Protein AF-A0A7C3DAS6-F1 (afdb_monomer)

Sequence (60 aa):
MADIGKINRLRVKSENAYGFVLDGESLGEVFLSNKQAKRDVRVNSLVDVFIYIDSNEKLV

Radius of gyration: 10.67 Å; Cα contacts (8 Å, |Δi|>4): 113; chains: 1; bounding box: 26×23×29 Å

Mean predicted aligned error: 4.91 Å

Solvent-accessible surface area (backbone atoms only — not comparable to full-atom values): 3617 Å² total; per-residue (Å²): 127,60,52,78,78,34,78,31,80,29,39,26,72,39,73,58,101,64,26,35,37,25,51,28,64,90,69,42,78,34,54,46,42,59,89,74,52,64,92,86,78,51,68,73,37,76,44,82,43,68,32,43,76,44,98,81,79,45,74,68

Nearest PDB structures (foldseek):
  2khj-assembly1_A  TM=6.221E-01  e=4.044E-02  Escherichia coli
  8pil-assembly1_F  TM=6.958E-01  e=1.215E-01  Escherichia coli
  7ubn-assembly1_N  TM=8.325E-01  e=3.653E-01  Escherichia coli
  4q66-assembly2_J  TM=7.236E-01  e=3.653E-01  Saccharomyces cerevisiae R008
  4q66-assembly1_A  TM=7.226E-01  e=6.731E-01  Saccharomyces cerevisiae R008

pLDDT: mean 86.97, std 10.3, range [56.56, 96.25]

Foldseek 3Di:
DADAQAWDWWAFQDADPFFTWTQRPVVGIATDGPVRDDPPDDHGDIDTDHWHQDPVRDID

Structure (mmCIF, N/CA/C/O backbone):
data_AF-A0A7C3DAS6-F1
#
_entry.id   AF-A0A7C3DAS6-F1
#
loop_
_atom_site.group_PDB
_atom_site.id
_atom_site.type_symbol
_atom_site.label_atom_id
_atom_site.label_alt_id
_atom_site.label_comp_id
_atom_site.label_asym_id
_atom_site.label_entity_id
_atom_site.label_seq_id
_atom_site.pdbx_PDB_ins_code
_atom_site.Cartn_x
_atom_site.Cartn_y
_atom_site.Cartn_z
_atom_site.occupancy
_atom_site.B_iso_or_equiv
_atom_site.auth_seq_id
_atom_site.auth_comp_id
_atom_site.auth_asym_id
_atom_site.auth_atom_id
_atom_site.pdbx_PDB_model_num
ATOM 1 N N . MET A 1 1 ? -12.234 6.685 -4.514 1.00 74.19 1 MET A N 1
ATOM 2 C CA . MET A 1 1 ? -11.987 7.281 -3.186 1.00 74.19 1 MET A CA 1
ATOM 3 C C . MET A 1 1 ? -11.556 6.157 -2.280 1.00 74.19 1 MET A C 1
ATOM 5 O O . MET A 1 1 ? -12.296 5.184 -2.178 1.00 74.19 1 MET A O 1
ATOM 9 N N . ALA A 1 2 ? -10.362 6.245 -1.701 1.00 83.50 2 ALA A N 1
ATOM 10 C CA . ALA A 1 2 ? -9.908 5.264 -0.726 1.00 83.50 2 ALA A CA 1
ATOM 11 C C . ALA A 1 2 ? -10.616 5.489 0.623 1.00 83.50 2 ALA A C 1
ATOM 13 O O . ALA A 1 2 ? -10.688 6.620 1.103 1.00 83.50 2 ALA A O 1
ATOM 14 N N . ASP A 1 3 ? -11.124 4.415 1.223 1.00 87.19 3 ASP A N 1
ATOM 15 C CA . ASP A 1 3 ? -11.880 4.418 2.475 1.00 87.19 3 ASP A CA 1
ATOM 16 C C . ASP A 1 3 ? -11.092 3.740 3.604 1.00 87.19 3 ASP A C 1
ATOM 18 O O . ASP A 1 3 ? -10.634 2.601 3.478 1.00 87.19 3 ASP A O 1
ATOM 22 N N . ILE A 1 4 ? -11.005 4.400 4.756 1.00 89.44 4 ILE A N 1
ATOM 23 C CA . ILE A 1 4 ? -10.418 3.817 5.968 1.00 89.44 4 ILE A CA 1
ATOM 24 C C . ILE A 1 4 ? -11.346 2.718 6.512 1.00 89.44 4 ILE A C 1
ATOM 26 O O . ILE A 1 4 ? -12.570 2.853 6.501 1.00 89.44 4 ILE A O 1
ATOM 30 N N . GLY A 1 5 ? -10.765 1.619 6.997 1.00 89.81 5 GLY A N 1
ATOM 31 C CA . GLY A 1 5 ? -11.497 0.474 7.540 1.00 89.81 5 GLY A CA 1
ATOM 32 C C . GLY A 1 5 ? -12.087 -0.453 6.473 1.00 89.81 5 GLY A C 1
ATOM 33 O O . GLY A 1 5 ? -12.931 -1.292 6.789 1.00 89.81 5 GLY A O 1
ATOM 34 N N . LYS A 1 6 ? -11.663 -0.313 5.210 1.00 91.62 6 LYS A N 1
ATOM 35 C CA . LYS A 1 6 ? -12.080 -1.159 4.084 1.00 91.62 6 LYS A CA 1
ATOM 36 C C . LYS A 1 6 ? -10.881 -1.622 3.262 1.00 91.62 6 LYS A C 1
ATOM 38 O O . LYS A 1 6 ? -9.776 -1.090 3.371 1.00 91.62 6 LYS A O 1
ATOM 43 N N . ILE A 1 7 ? -11.125 -2.626 2.421 1.00 92.19 7 ILE A N 1
ATOM 44 C CA . ILE A 1 7 ? -10.191 -3.018 1.365 1.00 92.19 7 ILE A CA 1
ATOM 45 C C . ILE A 1 7 ? -10.331 -2.026 0.211 1.00 92.19 7 ILE A C 1
ATOM 47 O O . ILE A 1 7 ? -11.429 -1.810 -0.299 1.00 92.19 7 ILE A O 1
ATOM 51 N N . ASN A 1 8 ? -9.206 -1.463 -0.208 1.00 92.69 8 ASN A N 1
ATOM 52 C CA . ASN A 1 8 ? -9.081 -0.503 -1.290 1.00 92.69 8 ASN A CA 1
ATOM 53 C C . ASN A 1 8 ? -8.161 -1.060 -2.364 1.00 92.69 8 ASN A C 1
ATOM 55 O O . ASN A 1 8 ? -7.134 -1.662 -2.056 1.00 92.69 8 ASN A O 1
ATOM 59 N N . ARG A 1 9 ? -8.504 -0.813 -3.625 1.00 94.25 9 ARG A N 1
ATOM 60 C CA . ARG A 1 9 ? -7.655 -1.158 -4.762 1.00 94.25 9 ARG A CA 1
ATOM 61 C C . ARG A 1 9 ? -6.840 0.059 -5.170 1.00 94.25 9 ARG A C 1
ATOM 63 O O . ARG A 1 9 ? -7.371 0.943 -5.835 1.00 94.25 9 ARG A O 1
ATOM 70 N N . LEU A 1 10 ? -5.569 0.096 -4.784 1.00 94.81 10 LEU A N 1
ATOM 71 C CA . LEU A 1 10 ? -4.693 1.246 -5.014 1.00 94.81 10 LEU A CA 1
ATOM 72 C C . LEU A 1 10 ? -3.595 0.929 -6.028 1.00 94.81 10 LEU A C 1
ATOM 74 O O . LEU A 1 10 ? -3.154 -0.215 -6.154 1.00 94.81 10 LEU A O 1
ATOM 78 N N . ARG A 1 11 ? -3.134 1.956 -6.750 1.00 95.25 11 ARG A N 1
ATOM 79 C CA . ARG A 1 11 ? -2.023 1.836 -7.702 1.00 95.25 11 ARG A CA 1
ATOM 80 C C . ARG A 1 11 ? -0.690 2.087 -7.009 1.00 95.25 11 ARG A C 1
ATOM 82 O O . ARG A 1 11 ? -0.535 3.077 -6.305 1.00 95.25 11 ARG A O 1
ATOM 89 N N . VAL A 1 12 ? 0.298 1.244 -7.288 1.00 95.44 12 VAL A N 1
ATOM 90 C CA . VAL A 1 12 ? 1.687 1.462 -6.869 1.00 95.44 12 VAL A CA 1
ATOM 91 C C . VAL A 1 12 ? 2.302 2.595 -7.693 1.00 95.44 12 VAL A C 1
ATOM 93 O O . VAL A 1 12 ? 2.467 2.454 -8.906 1.00 95.44 12 VAL A O 1
ATOM 96 N N . LYS A 1 13 ? 2.669 3.702 -7.043 1.00 96.25 13 LYS A N 1
ATOM 97 C CA . LYS A 1 13 ? 3.358 4.842 -7.669 1.00 96.25 13 LYS A CA 1
ATOM 98 C C . LYS A 1 13 ? 4.864 4.630 -7.749 1.00 96.25 13 LYS A C 1
ATOM 100 O O . LYS A 1 13 ? 5.479 4.989 -8.748 1.00 96.25 13 LYS A O 1
ATOM 105 N N . SER A 1 14 ? 5.457 4.065 -6.702 1.00 94.88 14 SER A N 1
ATOM 106 C CA . SER A 1 14 ? 6.898 3.828 -6.618 1.00 94.88 14 SER A CA 1
ATOM 107 C C . SER A 1 14 ? 7.222 2.695 -5.646 1.00 94.88 14 SER A C 1
ATOM 109 O O . SER A 1 14 ? 6.385 2.278 -4.844 1.00 94.88 14 SER A O 1
ATOM 111 N N . GLU A 1 15 ? 8.448 2.190 -5.733 1.00 94.06 15 GLU A N 1
ATOM 112 C CA . GLU A 1 15 ? 8.998 1.184 -4.828 1.00 94.06 15 GLU A CA 1
ATOM 113 C C . GLU A 1 15 ? 10.386 1.617 -4.345 1.00 94.06 15 GLU A C 1
ATOM 115 O O . GLU A 1 15 ? 11.108 2.338 -5.039 1.00 94.06 15 GLU A O 1
ATOM 120 N N . ASN A 1 16 ? 10.757 1.200 -3.140 1.00 91.56 16 ASN A N 1
ATOM 121 C CA . ASN A 1 16 ? 12.091 1.383 -2.583 1.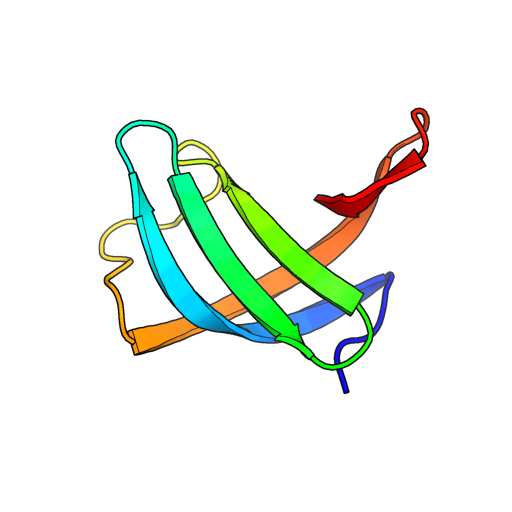00 91.56 16 ASN A CA 1
ATOM 122 C C . ASN A 1 16 ? 12.509 0.138 -1.779 1.00 91.56 16 ASN A C 1
ATOM 124 O O . ASN A 1 16 ? 11.775 -0.844 -1.687 1.00 91.56 16 ASN A O 1
ATOM 128 N N . ALA A 1 17 ? 13.693 0.177 -1.162 1.00 90.69 17 ALA A N 1
ATOM 129 C CA . ALA A 1 17 ? 14.224 -0.952 -0.392 1.00 90.69 17 ALA A CA 1
ATOM 130 C C . ALA A 1 17 ? 13.334 -1.394 0.794 1.00 90.69 17 ALA A C 1
ATOM 132 O O . ALA A 1 17 ? 13.489 -2.507 1.298 1.00 90.69 17 ALA A O 1
ATOM 133 N N . TYR A 1 18 ? 12.406 -0.547 1.244 1.00 89.81 18 TYR A N 1
ATOM 134 C CA . TYR A 1 18 ? 11.569 -0.768 2.423 1.00 89.81 18 TYR A CA 1
ATOM 135 C C . TYR A 1 18 ? 10.108 -1.109 2.090 1.00 89.81 18 TYR A C 1
ATOM 137 O O . TYR A 1 18 ? 9.413 -1.677 2.940 1.00 89.81 18 TYR A O 1
ATOM 145 N N . GLY A 1 19 ? 9.634 -0.801 0.881 1.00 92.94 19 GLY A N 1
ATOM 146 C CA . GLY A 1 19 ? 8.244 -1.028 0.501 1.00 92.94 19 GLY A CA 1
ATOM 147 C C . GLY A 1 19 ? 7.805 -0.293 -0.759 1.00 92.94 19 GLY A C 1
ATOM 148 O O . GLY A 1 19 ? 8.611 0.118 -1.593 1.00 92.94 19 GLY A O 1
ATOM 149 N N . PHE A 1 20 ? 6.494 -0.112 -0.854 1.00 94.94 20 PHE A N 1
ATOM 150 C CA . PHE A 1 20 ? 5.790 0.466 -1.988 1.00 94.94 20 PHE A CA 1
ATOM 151 C C . PHE A 1 20 ? 4.995 1.687 -1.539 1.00 94.94 20 PHE A C 1
ATOM 153 O O . PHE A 1 20 ? 4.346 1.663 -0.494 1.00 94.94 20 PHE A O 1
ATOM 160 N N . VAL A 1 21 ? 5.015 2.739 -2.349 1.00 94.75 21 VAL A N 1
ATOM 161 C CA . VAL A 1 21 ? 4.141 3.900 -2.171 1.00 94.75 21 VAL A CA 1
ATOM 162 C C . VAL A 1 21 ? 2.940 3.730 -3.085 1.00 94.75 21 VAL A C 1
ATOM 164 O O . VAL A 1 21 ? 3.090 3.546 -4.297 1.00 94.75 21 VAL A O 1
ATOM 167 N N . LEU A 1 22 ? 1.749 3.778 -2.504 1.00 95.06 22 LEU A N 1
ATOM 168 C CA . LEU A 1 22 ? 0.474 3.636 -3.189 1.00 95.06 22 LEU A CA 1
ATOM 169 C C . LEU A 1 22 ? -0.209 4.998 -3.323 1.00 95.06 22 LEU A C 1
ATOM 171 O O . LEU A 1 22 ? -0.109 5.848 -2.438 1.00 95.06 22 LEU A O 1
ATOM 175 N N . ASP A 1 23 ? -0.928 5.185 -4.424 1.00 94.81 23 ASP A N 1
ATOM 176 C CA . ASP A 1 23 ? -1.831 6.318 -4.605 1.00 94.81 23 ASP A CA 1
ATOM 177 C C . ASP A 1 23 ? -3.109 6.088 -3.788 1.00 94.81 23 ASP A C 1
ATOM 179 O O . ASP A 1 23 ? -3.967 5.305 -4.193 1.00 94.81 23 ASP A O 1
ATOM 183 N N . GLY A 1 24 ? -3.207 6.722 -2.619 1.00 92.00 24 GLY A N 1
ATOM 184 C CA . GLY A 1 24 ? -4.375 6.694 -1.737 1.00 92.00 24 GLY A CA 1
ATOM 185 C C . GLY A 1 24 ? -5.436 7.736 -2.087 1.00 92.00 24 GLY A C 1
ATOM 186 O O . GLY A 1 24 ? -6.341 7.972 -1.285 1.00 92.00 24 GLY A O 1
ATOM 187 N N . GLU A 1 25 ? -5.347 8.371 -3.258 1.00 89.56 25 GLU A N 1
ATOM 188 C CA . GLU A 1 25 ? -6.275 9.401 -3.718 1.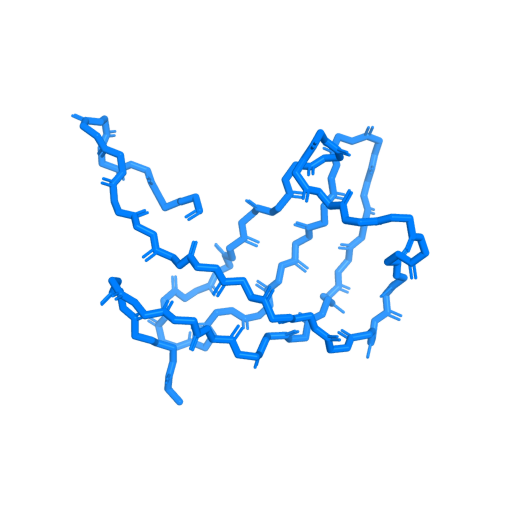00 89.56 25 GLU A CA 1
ATOM 189 C C . GLU A 1 25 ? -6.443 10.534 -2.680 1.00 89.56 25 GLU A C 1
ATOM 191 O O . GLU A 1 25 ? -5.495 11.253 -2.367 1.00 89.56 25 GLU A O 1
ATOM 196 N N . SER A 1 26 ? -7.642 10.696 -2.107 1.00 89.38 26 SER A N 1
ATOM 197 C CA . SER A 1 26 ? -7.948 11.701 -1.083 1.00 89.38 26 SER A CA 1
ATOM 198 C C . SER A 1 26 ? -7.212 11.489 0.242 1.00 89.38 26 SER A C 1
ATOM 200 O O . SER A 1 26 ? -7.134 12.422 1.035 1.00 89.38 26 SER A O 1
ATOM 202 N N . LEU A 1 27 ? -6.686 10.285 0.495 1.00 86.56 27 LEU A N 1
ATOM 203 C CA . LEU A 1 27 ? -5.865 9.982 1.673 1.00 86.56 27 LEU A CA 1
ATOM 204 C C . LEU A 1 27 ? -4.382 10.335 1.464 1.00 86.56 27 LEU A C 1
ATOM 206 O O . LEU A 1 27 ? -3.592 10.213 2.397 1.00 86.56 27 LEU A O 1
ATOM 210 N N . GLY A 1 28 ? -3.998 10.787 0.265 1.00 89.88 28 GLY A N 1
ATOM 211 C CA . GLY A 1 28 ? -2.611 11.077 -0.079 1.00 89.88 28 GLY A 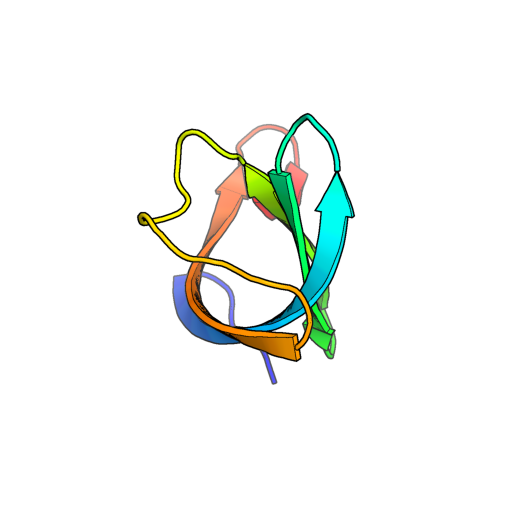CA 1
ATOM 212 C C . GLY A 1 28 ? -1.822 9.811 -0.402 1.00 89.88 28 GLY A C 1
ATOM 213 O O . GLY A 1 28 ? -2.331 8.893 -1.040 1.00 89.88 28 GLY A O 1
ATOM 214 N N . GLU A 1 29 ? -0.554 9.765 -0.003 1.00 90.81 29 GLU A N 1
ATOM 215 C CA . GLU A 1 29 ? 0.308 8.606 -0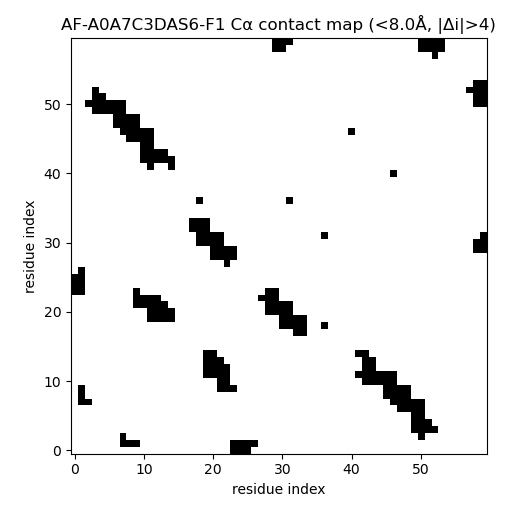.247 1.00 90.81 29 GLU A CA 1
ATOM 216 C C . GLU A 1 29 ? 0.210 7.596 0.901 1.00 90.81 29 GLU A C 1
ATOM 218 O O . GLU A 1 29 ? 0.369 7.952 2.068 1.00 90.81 29 GLU A O 1
ATOM 223 N N . VAL A 1 30 ? -0.025 6.326 0.560 1.00 90.81 30 VAL A N 1
ATOM 224 C CA . VAL A 1 30 ? -0.112 5.218 1.526 1.00 90.81 30 VAL A CA 1
ATOM 225 C C . VAL A 1 30 ? 1.119 4.331 1.385 1.00 90.81 30 VAL A C 1
ATOM 227 O O . VAL A 1 30 ? 1.516 3.988 0.271 1.00 90.81 30 VAL A O 1
ATOM 230 N N . PHE A 1 31 ? 1.733 3.946 2.503 1.00 91.69 31 PHE A N 1
ATOM 231 C CA . PHE A 1 31 ? 2.954 3.145 2.495 1.00 91.69 31 PHE A CA 1
ATOM 232 C C . PHE A 1 31 ? 2.673 1.674 2.802 1.00 91.69 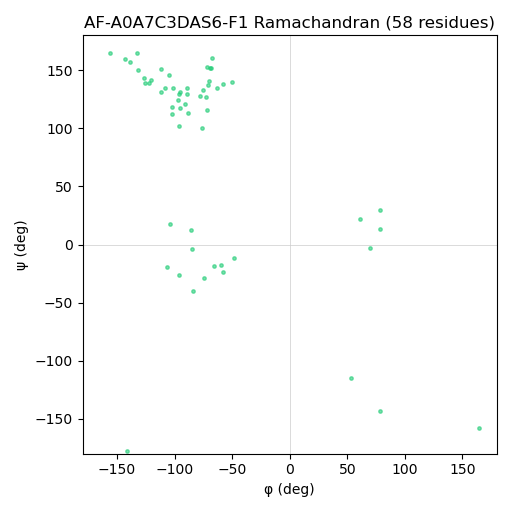31 PHE A C 1
ATOM 234 O O . PHE A 1 31 ? 2.270 1.325 3.906 1.00 91.69 31 PHE A O 1
ATOM 241 N N . LEU A 1 32 ? 2.978 0.796 1.848 1.00 91.56 32 LEU A N 1
ATOM 242 C CA . LEU A 1 32 ? 2.890 -0.652 2.008 1.00 91.56 32 LEU A CA 1
ATOM 243 C C . LEU A 1 32 ? 4.287 -1.239 2.229 1.00 91.56 32 LEU A C 1
ATOM 245 O O . LEU A 1 32 ? 5.116 -1.259 1.319 1.00 91.56 32 LEU A O 1
ATOM 249 N N . SER A 1 33 ? 4.554 -1.764 3.425 1.00 91.56 33 SER A N 1
ATOM 250 C CA . SER A 1 33 ? 5.862 -2.354 3.733 1.00 91.56 33 SER A CA 1
ATOM 251 C C . SER A 1 33 ? 6.114 -3.667 2.979 1.00 91.56 33 SER A C 1
ATOM 253 O O . SER A 1 33 ? 5.197 -4.458 2.740 1.00 91.56 33 SER A O 1
ATOM 255 N N . ASN A 1 34 ? 7.386 -3.977 2.707 1.00 89.94 34 ASN A N 1
ATOM 256 C CA . ASN A 1 34 ? 7.789 -5.250 2.086 1.00 89.94 34 ASN A CA 1
ATOM 257 C C . ASN A 1 34 ? 7.349 -6.497 2.876 1.00 89.94 34 ASN A C 1
ATOM 259 O O . ASN A 1 34 ? 7.221 -7.574 2.302 1.00 89.94 34 ASN A O 1
ATOM 263 N N . LYS A 1 35 ? 7.113 -6.371 4.190 1.00 89.50 35 LYS A N 1
ATOM 264 C CA . LYS A 1 35 ? 6.633 -7.477 5.038 1.00 89.50 35 LYS A CA 1
ATOM 265 C C . LYS A 1 35 ? 5.153 -7.796 4.809 1.00 89.50 35 LYS A C 1
ATOM 267 O O . LYS A 1 35 ? 4.742 -8.929 5.033 1.00 89.50 35 LYS A O 1
ATOM 272 N N . GLN A 1 36 ? 4.366 -6.795 4.418 1.00 87.81 36 GLN A N 1
ATOM 273 C CA . GLN A 1 36 ? 2.922 -6.910 4.189 1.00 87.81 36 GLN A CA 1
ATOM 274 C C . GLN A 1 36 ? 2.591 -7.142 2.711 1.00 87.81 36 GLN A C 1
ATOM 276 O O . GLN A 1 36 ? 1.553 -7.722 2.394 1.00 87.81 36 GLN A O 1
ATOM 281 N N . ALA A 1 37 ? 3.463 -6.700 1.803 1.00 86.75 37 ALA A N 1
ATOM 282 C CA . ALA A 1 37 ? 3.300 -6.918 0.376 1.00 86.75 37 ALA A CA 1
ATOM 283 C C . ALA A 1 37 ? 3.347 -8.418 0.028 1.00 86.75 37 ALA A C 1
ATOM 285 O O . ALA A 1 37 ? 4.215 -9.165 0.484 1.00 86.75 37 ALA A O 1
ATOM 286 N N . LYS A 1 38 ? 2.415 -8.864 -0.822 1.00 78.81 38 LYS A N 1
ATOM 287 C CA . LYS A 1 38 ? 2.493 -10.196 -1.439 1.00 78.81 38 LYS A CA 1
ATOM 288 C C . LYS A 1 38 ? 3.681 -10.248 -2.407 1.00 78.81 38 LYS A C 1
ATOM 290 O O . LYS A 1 38 ? 4.171 -9.217 -2.867 1.00 78.81 38 LYS A O 1
ATOM 295 N N . ARG A 1 39 ? 4.140 -11.459 -2.736 1.00 70.62 39 ARG A N 1
ATOM 296 C CA . ARG A 1 39 ? 5.158 -11.640 -3.781 1.00 70.62 39 ARG A CA 1
ATOM 297 C C . ARG A 1 39 ? 4.635 -11.054 -5.103 1.00 70.62 39 ARG A C 1
ATOM 299 O O . ARG A 1 39 ? 3.460 -11.220 -5.414 1.00 70.62 39 ARG A O 1
ATOM 306 N N . ASP A 1 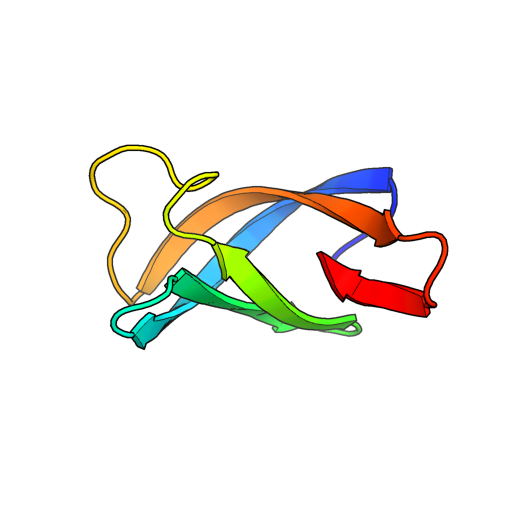40 ? 5.517 -10.357 -5.820 1.00 81.50 40 ASP A N 1
ATOM 307 C CA . ASP A 1 40 ? 5.299 -9.757 -7.150 1.00 81.50 40 ASP A CA 1
ATOM 308 C C . ASP A 1 40 ? 4.520 -8.433 -7.243 1.00 81.50 40 ASP A C 1
ATOM 310 O O . ASP A 1 40 ? 3.943 -8.120 -8.282 1.00 81.50 40 ASP A O 1
ATOM 314 N N . VAL A 1 41 ? 4.584 -7.579 -6.218 1.00 89.62 41 VAL A N 1
ATOM 315 C CA . VAL A 1 41 ? 4.216 -6.162 -6.393 1.00 89.62 41 VAL A CA 1
ATOM 316 C C . VAL A 1 41 ? 5.285 -5.449 -7.243 1.00 89.62 41 VAL A C 1
ATOM 318 O O . VAL A 1 41 ? 6.486 -5.683 -7.088 1.00 89.62 41 VAL A O 1
ATOM 321 N N . ARG A 1 42 ? 4.837 -4.615 -8.186 1.00 92.50 42 ARG A N 1
ATOM 322 C CA . ARG A 1 42 ? 5.668 -3.771 -9.063 1.00 92.50 42 ARG A CA 1
ATOM 323 C C . ARG A 1 42 ? 5.028 -2.398 -9.216 1.00 92.50 42 ARG A C 1
ATOM 325 O O . ARG A 1 42 ? 3.804 -2.275 -9.109 1.00 92.50 42 ARG A O 1
ATOM 332 N N . VAL A 1 43 ? 5.826 -1.393 -9.564 1.00 94.56 43 VAL A N 1
ATOM 333 C CA . VAL A 1 43 ? 5.325 -0.072 -9.979 1.00 94.56 43 VAL A CA 1
ATOM 334 C C . VAL A 1 43 ? 4.241 -0.211 -11.060 1.00 94.56 43 VAL A C 1
ATOM 336 O O . VAL A 1 43 ? 4.341 -1.064 -11.940 1.00 94.56 43 VAL A O 1
ATOM 339 N N . ASN A 1 44 ? 3.192 0.613 -10.975 1.00 94.25 44 ASN A N 1
ATOM 340 C CA . ASN A 1 44 ? 1.960 0.587 -11.780 1.00 94.25 44 ASN A CA 1
ATOM 341 C C . ASN A 1 44 ? 0.996 -0.588 -11.543 1.00 94.25 44 ASN A C 1
ATOM 343 O O . ASN A 1 44 ? -0.093 -0.589 -12.124 1.00 94.25 44 ASN A O 1
ATOM 347 N N . SER A 1 45 ? 1.326 -1.547 -10.676 1.00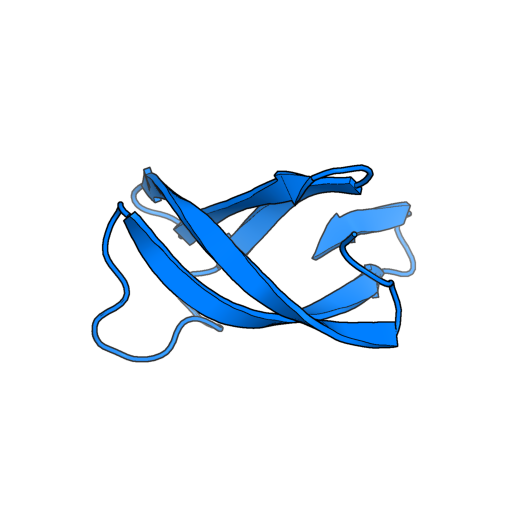 93.50 45 SER A N 1
ATOM 348 C CA . SER A 1 45 ? 0.385 -2.613 -10.305 1.00 93.50 45 SER A CA 1
ATOM 349 C C . SER A 1 45 ? -0.777 -2.062 -9.481 1.00 93.50 45 SER A C 1
ATOM 351 O O . SER A 1 45 ? -0.622 -1.081 -8.753 1.00 93.50 45 SER A O 1
ATOM 353 N N . LEU A 1 46 ? -1.933 -2.719 -9.570 1.00 93.12 46 LEU A N 1
ATOM 354 C CA . LEU A 1 46 ? -3.049 -2.502 -8.654 1.00 93.12 46 LEU A CA 1
ATOM 355 C C . LEU A 1 46 ? -2.993 -3.555 -7.550 1.00 93.12 46 LEU A C 1
ATOM 357 O O . LEU A 1 46 ? -2.891 -4.747 -7.841 1.00 93.12 46 LEU A O 1
ATOM 361 N N . VAL A 1 47 ? -3.068 -3.113 -6.299 1.00 93.12 47 VAL A N 1
ATOM 362 C CA . VAL A 1 47 ? -3.035 -3.981 -5.120 1.00 93.12 47 VAL A CA 1
ATOM 363 C C . VAL A 1 47 ? -4.252 -3.725 -4.245 1.00 93.12 47 VAL A C 1
ATOM 365 O O . VAL A 1 47 ? -4.658 -2.581 -4.052 1.00 93.12 47 VAL A O 1
ATOM 368 N N . ASP A 1 48 ? -4.828 -4.802 -3.718 1.00 92.94 48 ASP A N 1
ATOM 369 C CA . ASP A 1 48 ? -5.925 -4.733 -2.757 1.00 92.94 48 ASP A CA 1
ATOM 370 C C . ASP A 1 48 ? -5.324 -4.656 -1.340 1.00 92.94 48 ASP A C 1
ATOM 372 O O . ASP A 1 48 ? -4.681 -5.605 -0.880 1.00 92.94 48 ASP A O 1
ATOM 376 N N . VAL A 1 49 ? -5.498 -3.516 -0.666 1.00 92.00 49 VAL A N 1
ATOM 377 C CA . VAL A 1 49 ? -4.931 -3.210 0.659 1.00 92.00 49 VAL A CA 1
ATOM 378 C C . VAL A 1 49 ? -6.010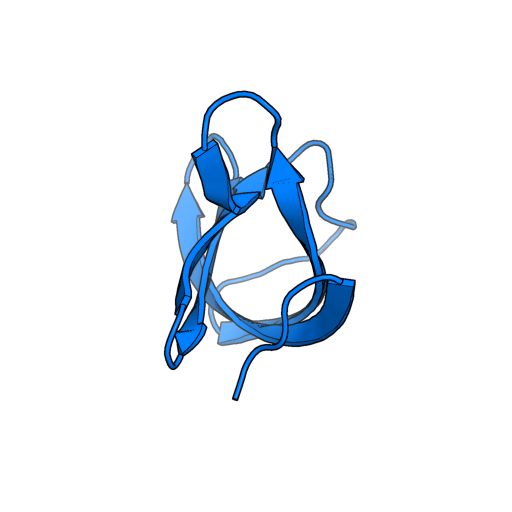 -2.773 1.640 1.00 92.00 49 VAL A C 1
ATOM 380 O O . VAL A 1 49 ? -6.954 -2.081 1.270 1.00 92.00 49 VAL A O 1
ATOM 383 N N . PHE A 1 50 ? -5.882 -3.172 2.903 1.00 91.88 50 PHE A N 1
ATOM 384 C CA . PHE A 1 50 ? -6.774 -2.723 3.970 1.00 91.88 50 PHE A CA 1
ATOM 385 C C . PHE A 1 50 ? -6.142 -1.535 4.696 1.00 91.88 50 PHE A C 1
ATOM 3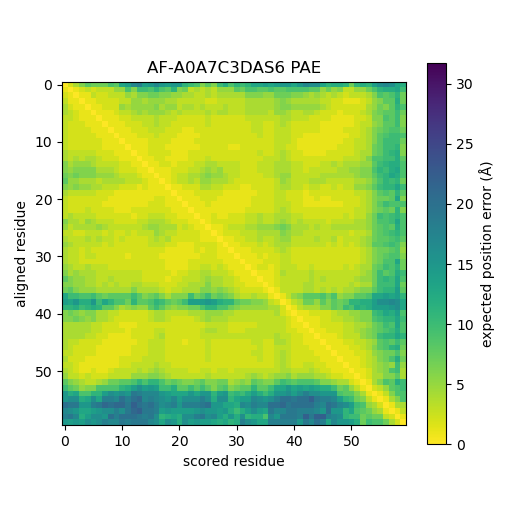87 O O . PHE A 1 50 ? -5.079 -1.701 5.285 1.00 91.88 50 PHE A O 1
ATOM 394 N N . ILE A 1 51 ? -6.788 -0.368 4.645 1.00 89.69 51 ILE A N 1
ATOM 395 C CA . ILE A 1 51 ? -6.252 0.875 5.222 1.00 89.69 51 ILE A CA 1
ATOM 396 C C . ILE A 1 51 ? -6.821 1.072 6.622 1.00 89.69 51 ILE A C 1
ATOM 398 O O . ILE A 1 51 ? -8.040 1.013 6.807 1.00 89.69 51 ILE A O 1
ATOM 402 N N . TYR A 1 52 ? -5.965 1.367 7.596 1.00 86.12 52 TYR A N 1
ATOM 403 C CA . TYR A 1 52 ? -6.383 1.715 8.954 1.00 86.12 52 TYR A CA 1
ATOM 404 C C . TYR A 1 52 ? -5.482 2.801 9.557 1.00 86.12 52 TYR A C 1
ATOM 406 O O . TYR A 1 52 ? -4.370 3.045 9.098 1.00 86.12 52 TYR A O 1
ATOM 414 N N . ILE A 1 53 ? -5.987 3.491 10.580 1.00 78.81 53 ILE A N 1
ATOM 415 C CA . ILE A 1 53 ? -5.218 4.486 11.335 1.00 78.81 53 ILE A CA 1
ATOM 416 C C . ILE A 1 53 ? -4.566 3.753 12.504 1.00 78.81 53 ILE A C 1
ATOM 418 O O . ILE A 1 53 ? -5.271 3.154 13.318 1.00 78.81 53 ILE A O 1
ATOM 422 N N . ASP A 1 54 ? -3.236 3.777 12.589 1.00 70.88 54 ASP A N 1
ATOM 423 C CA . ASP A 1 54 ? -2.557 3.302 13.793 1.00 70.88 54 ASP A CA 1
ATOM 424 C C . ASP A 1 54 ? -2.772 4.294 14.949 1.00 70.88 54 ASP A C 1
ATOM 426 O O . ASP A 1 54 ? -2.910 5.500 14.759 1.00 70.88 54 ASP A O 1
ATOM 430 N N . SER A 1 55 ? -2.730 3.772 16.167 1.00 66.38 55 SER A N 1
ATOM 431 C CA . SER A 1 55 ? -2.733 4.467 17.457 1.00 66.38 55 SER A CA 1
ATOM 432 C C . SER A 1 55 ? -1.732 5.633 17.596 1.00 66.38 55 SER A C 1
ATOM 434 O O . SER A 1 55 ? -1.859 6.426 18.523 1.00 66.38 55 SER A O 1
ATOM 436 N N . ASN A 1 56 ? -0.785 5.773 16.660 1.00 64.25 56 ASN A N 1
ATOM 437 C CA . ASN A 1 56 ? 0.169 6.882 16.543 1.00 64.25 56 ASN A CA 1
ATOM 438 C C . ASN A 1 56 ? -0.170 7.892 15.420 1.00 64.25 56 ASN A C 1
ATOM 440 O O . ASN A 1 56 ? 0.721 8.607 14.962 1.00 64.25 56 ASN A O 1
ATOM 444 N N . GLU A 1 57 ? -1.412 7.906 14.923 1.00 56.56 57 GLU A N 1
ATOM 445 C CA . GLU A 1 57 ? -1.924 8.804 13.866 1.00 56.56 57 GLU A CA 1
ATOM 446 C C . GLU A 1 57 ? -1.220 8.685 12.496 1.00 56.56 57 GLU A C 1
ATOM 448 O O . GLU A 1 57 ? -1.287 9.592 11.666 1.00 56.56 57 GLU A O 1
ATOM 453 N N . LYS A 1 58 ? -0.556 7.556 12.209 1.00 58.22 58 LYS A N 1
ATOM 454 C CA . LYS A 1 58 ? 0.056 7.287 10.894 1.00 58.22 58 LYS A CA 1
ATOM 455 C C . LYS A 1 58 ? -0.820 6.349 10.062 1.00 58.22 58 LYS A C 1
ATOM 457 O O . LYS A 1 58 ? -1.292 5.335 10.574 1.00 58.22 58 LYS A O 1
ATOM 462 N N . LEU A 1 59 ? -1.017 6.690 8.785 1.00 59.69 59 LEU A N 1
ATOM 463 C CA . LEU A 1 59 ? -1.686 5.831 7.801 1.00 59.69 59 LEU A CA 1
ATOM 464 C C . LEU A 1 59 ? -0.765 4.667 7.413 1.00 59.69 59 LEU A C 1
ATOM 466 O O . LEU A 1 59 ? 0.382 4.900 7.017 1.00 59.69 59 LEU A O 1
ATOM 470 N N . VAL A 1 60 ? -1.279 3.439 7.526 1.00 61.16 60 VAL A N 1
ATOM 471 C CA . VAL A 1 60 ? -0.621 2.181 7.128 1.00 61.16 60 VAL A CA 1
ATOM 472 C C . VAL A 1 60 ? -1.570 1.361 6.260 1.00 61.16 60 VAL A C 1
ATOM 474 O O . VAL A 1 60 ? -2.794 1.376 6.537 1.00 61.16 60 VAL A O 1
#

Secondary structure (DSSP, 8-state):
---TTSEEEEEEEEEETTEEEEE-GGG-EEEEETTTSPTT--TT-EEEEE--B-TTS-B-